Protein AF-A0A380WKX7-F1 (afdb_monomer_lite)

Foldseek 3Di:
DVVVVVVVQVVVCVVPNVLLDDDQDFDDPPPDDDDPPNPVCCVVPVVVRVVVSCVVCVVVVCSNPVDPDPDDPDPPDDDPDDD

Secondary structure (DSSP, 8-state):
-HHHHHHHHHHHHHHH-GGG-----PPP--SSPPPTT-HHHHHHHHHHHHHHHHHHTHHHHHHHS-SPPPP------------

pLDDT: m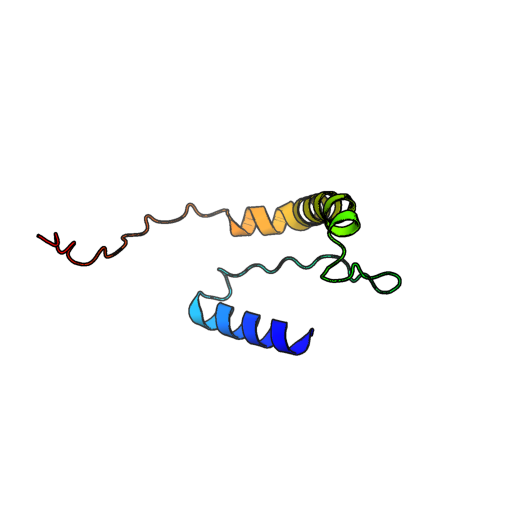ean 85.49, std 9.98, range [55.5, 96.44]

Radius of gyration: 18.83 Å; chains: 1; bounding box: 51×38×38 Å

Sequence (83 aa):
MRLQSQNALGQAGLLIGRDRLLRLDGPAMKDNPIELDDFARAFSQLPATAEKIVTDSEESLAAFFHTPRPAYEGYCGPRVKFP

Structure (mmCIF, N/CA/C/O backbone):
data_AF-A0A380WKX7-F1
#
_entry.id   AF-A0A380WKX7-F1
#
loop_
_atom_site.group_PDB
_atom_site.id
_atom_site.type_symbol
_atom_site.label_atom_id
_atom_site.label_alt_id
_atom_site.label_comp_id
_atom_site.label_asym_id
_atom_site.label_entity_id
_atom_site.label_seq_id
_atom_site.pdbx_PDB_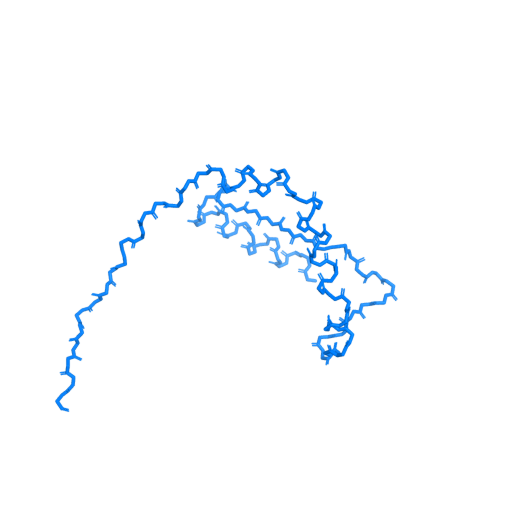ins_code
_atom_site.Cartn_x
_atom_site.Cartn_y
_atom_site.Cartn_z
_atom_site.occupancy
_atom_site.B_iso_or_equiv
_atom_site.auth_seq_id
_atom_site.auth_comp_id
_atom_site.auth_asym_id
_atom_site.auth_atom_id
_atom_site.pdbx_PDB_model_num
ATOM 1 N N . MET A 1 1 ? -1.276 10.716 -12.603 1.00 57.53 1 MET A N 1
ATOM 2 C CA . MET A 1 1 ? -2.282 10.108 -11.694 1.00 57.53 1 MET A CA 1
ATOM 3 C C . MET A 1 1 ? -2.175 10.496 -10.203 1.00 57.53 1 MET A C 1
ATOM 5 O O . MET A 1 1 ? -2.942 9.984 -9.396 1.00 57.53 1 MET A O 1
ATOM 9 N N . ARG A 1 2 ? -1.306 11.437 -9.789 1.00 57.06 2 ARG A N 1
ATOM 10 C CA . ARG A 1 2 ? -1.098 11.749 -8.356 1.00 57.06 2 ARG A CA 1
ATOM 11 C C . ARG A 1 2 ? -2.315 12.415 -7.685 1.00 57.06 2 ARG A C 1
ATOM 13 O O . ARG A 1 2 ? -2.729 11.973 -6.618 1.00 57.06 2 ARG A O 1
ATOM 20 N N . LEU A 1 3 ? -2.935 13.392 -8.353 1.00 55.50 3 LEU A N 1
ATOM 21 C CA . LEU A 1 3 ? -4.059 14.186 -7.823 1.00 55.50 3 LEU A CA 1
ATOM 22 C C . LEU A 1 3 ? -5.356 13.378 -7.626 1.00 55.50 3 LEU A C 1
ATOM 24 O O . LEU A 1 3 ? -6.032 13.532 -6.615 1.00 55.50 3 LEU A O 1
ATOM 28 N N . GLN A 1 4 ? -5.683 12.461 -8.542 1.00 61.06 4 GLN A N 1
ATOM 29 C CA . GLN A 1 4 ? -6.869 11.601 -8.404 1.00 61.06 4 GLN A CA 1
ATOM 30 C C . GLN A 1 4 ? -6.730 10.629 -7.224 1.00 61.06 4 GLN A C 1
ATOM 32 O O . GLN A 1 4 ? -7.672 10.459 -6.454 1.00 61.06 4 GLN A O 1
ATOM 37 N N . SER A 1 5 ? -5.533 10.066 -7.019 1.00 61.75 5 SER A N 1
ATOM 38 C CA . SER A 1 5 ? -5.266 9.189 -5.872 1.00 61.75 5 SER A CA 1
ATOM 39 C C . SER A 1 5 ? -5.366 9.922 -4.529 1.00 61.75 5 SER A C 1
ATOM 41 O O . SER A 1 5 ? -5.739 9.323 -3.526 1.00 61.75 5 SER A O 1
ATOM 43 N N . GLN A 1 6 ? -5.047 11.220 -4.498 1.00 67.94 6 GLN A N 1
ATOM 44 C CA . GLN A 1 6 ? -5.148 12.042 -3.290 1.00 67.94 6 GLN A CA 1
ATOM 45 C C . GLN A 1 6 ? -6.605 12.351 -2.939 1.00 67.94 6 GLN A C 1
ATOM 47 O O . GLN A 1 6 ? -6.964 12.305 -1.765 1.00 67.94 6 GLN A O 1
ATOM 52 N N . ASN A 1 7 ? -7.454 12.576 -3.946 1.00 76.94 7 ASN A N 1
ATOM 53 C CA . ASN A 1 7 ? -8.890 12.758 -3.737 1.00 76.94 7 ASN A CA 1
ATOM 54 C C . ASN A 1 7 ? -9.553 11.488 -3.191 1.00 76.94 7 ASN A C 1
ATOM 56 O O . ASN A 1 7 ? -10.302 11.557 -2.220 1.00 76.94 7 ASN A O 1
ATOM 60 N N . ALA A 1 8 ? -9.223 10.323 -3.757 1.00 81.88 8 ALA A N 1
ATOM 61 C CA . ALA A 1 8 ? -9.724 9.040 -3.261 1.00 81.88 8 ALA A CA 1
ATOM 62 C C . ALA A 1 8 ? -9.273 8.767 -1.815 1.00 81.88 8 ALA A C 1
ATOM 64 O O . ALA A 1 8 ? -10.064 8.313 -0.993 1.00 81.88 8 ALA A O 1
ATOM 65 N N . LEU A 1 9 ? -8.024 9.107 -1.479 1.00 85.12 9 LEU A N 1
ATOM 66 C CA . LEU A 1 9 ? -7.501 8.952 -0.123 1.00 85.12 9 LEU A CA 1
ATOM 67 C C . LEU A 1 9 ? -8.221 9.849 0.889 1.00 85.12 9 LEU A C 1
ATOM 69 O O . LEU A 1 9 ? -8.561 9.401 1.982 1.00 85.12 9 LEU A O 1
ATOM 73 N N . GLY A 1 10 ? -8.459 11.110 0.517 1.00 83.31 10 GLY A N 1
ATOM 74 C CA . GLY A 1 10 ? -9.203 12.057 1.343 1.00 83.31 10 GLY A CA 1
ATOM 75 C C . GLY A 1 10 ? -10.637 11.588 1.586 1.00 83.31 10 GLY A C 1
ATOM 76 O O . GLY A 1 10 ? -11.097 11.587 2.724 1.00 83.31 10 GLY A O 1
ATOM 77 N N . GLN A 1 11 ? -11.312 11.108 0.538 1.00 88.44 11 GLN A N 1
ATOM 78 C CA . GLN A 1 11 ? -12.665 10.556 0.643 1.00 88.44 11 GLN A CA 1
ATOM 79 C C . GLN A 1 11 ? -12.709 9.307 1.525 1.00 88.44 11 GLN A C 1
ATOM 81 O O . GLN A 1 11 ? -13.563 9.213 2.404 1.00 88.44 11 GLN A O 1
ATOM 86 N N . ALA A 1 12 ? -11.765 8.379 1.352 1.00 86.69 12 ALA A N 1
ATOM 87 C CA . ALA A 1 12 ? -11.661 7.205 2.210 1.00 86.69 12 ALA A CA 1
ATOM 88 C C . ALA A 1 12 ? -11.464 7.610 3.677 1.00 86.69 12 ALA A C 1
ATOM 90 O O . ALA A 1 12 ? -12.181 7.118 4.542 1.00 86.69 12 ALA A O 1
ATOM 91 N N . GLY A 1 13 ? -10.573 8.570 3.951 1.00 88.31 13 GLY A N 1
ATOM 92 C CA . GLY A 1 13 ? -10.327 9.076 5.302 1.00 88.31 13 GLY A CA 1
ATOM 93 C C . GLY A 1 13 ? -11.555 9.712 5.961 1.00 88.31 13 GLY A C 1
ATOM 94 O O . GLY A 1 13 ? -11.730 9.557 7.166 1.00 88.31 13 GLY A O 1
ATOM 95 N N . LEU A 1 14 ? -12.429 10.375 5.195 1.00 90.88 14 LEU A N 1
ATOM 96 C CA . LEU A 1 14 ? -13.700 10.901 5.712 1.00 90.88 14 LEU A CA 1
ATOM 97 C C . LEU A 1 14 ? -14.699 9.790 6.060 1.00 90.88 14 LEU A C 1
ATOM 99 O O . LEU A 1 14 ? -15.439 9.923 7.029 1.00 90.88 14 LEU A O 1
ATOM 103 N N . LEU A 1 15 ? -14.725 8.706 5.280 1.00 90.00 15 LEU A N 1
ATOM 104 C CA . LEU A 1 15 ? -15.668 7.602 5.473 1.00 90.00 15 LEU A CA 1
ATOM 105 C C . LEU A 1 15 ? -15.276 6.679 6.629 1.00 90.00 15 LEU A C 1
ATOM 107 O O . LEU A 1 15 ? -16.149 6.222 7.363 1.00 90.00 15 LEU A O 1
ATOM 111 N N . ILE A 1 16 ? -13.983 6.376 6.775 1.00 86.56 16 ILE A N 1
ATOM 112 C CA . ILE A 1 16 ? -13.503 5.375 7.744 1.00 86.56 16 ILE A CA 1
ATOM 113 C C . ILE A 1 16 ? -12.776 5.981 8.948 1.00 86.56 16 ILE A C 1
ATOM 115 O O . ILE A 1 16 ? -12.502 5.258 9.899 1.00 86.56 16 ILE A O 1
ATOM 119 N N . GLY A 1 17 ? -12.484 7.283 8.928 1.00 87.25 17 GLY A N 1
ATOM 120 C CA . GLY A 1 17 ? -11.621 7.947 9.905 1.00 87.25 17 GLY A CA 1
ATOM 121 C C . GLY A 1 17 ? -10.163 7.990 9.441 1.00 87.25 17 GLY A C 1
ATOM 122 O O . GLY A 1 17 ? -9.628 7.026 8.888 1.00 87.25 17 GLY A O 1
ATOM 123 N N . ARG A 1 18 ? -9.498 9.135 9.643 1.00 87.75 18 ARG A N 1
ATOM 124 C CA . ARG A 1 18 ? -8.114 9.361 9.184 1.00 87.75 18 ARG A CA 1
ATOM 125 C C . ARG A 1 18 ? -7.098 8.482 9.915 1.00 87.75 18 ARG A C 1
ATOM 127 O O . ARG A 1 18 ? -6.097 8.101 9.310 1.00 87.75 18 ARG A O 1
ATOM 134 N N . ASP A 1 19 ? -7.375 8.189 11.178 1.00 86.88 19 ASP A N 1
ATOM 135 C CA . ASP A 1 19 ? -6.657 7.283 12.077 1.00 86.88 19 ASP A CA 1
ATOM 136 C C . ASP A 1 19 ? -6.717 5.823 11.610 1.00 86.88 19 ASP A C 1
ATOM 138 O O . ASP A 1 19 ? -5.797 5.052 11.863 1.00 86.88 19 ASP A O 1
ATOM 142 N N . ARG A 1 20 ? -7.759 5.456 10.857 1.00 86.06 20 ARG A N 1
ATOM 143 C CA . ARG A 1 20 ? -7.951 4.109 10.297 1.00 86.06 20 ARG A CA 1
ATOM 144 C C . ARG A 1 20 ? -7.446 3.969 8.867 1.00 86.06 20 ARG A C 1
ATOM 146 O O . ARG A 1 20 ? -7.779 3.005 8.181 1.00 86.06 20 ARG A O 1
ATOM 153 N N . LEU A 1 21 ? -6.644 4.928 8.408 1.00 90.00 21 LEU A N 1
ATOM 154 C CA . LEU A 1 21 ? -6.107 4.952 7.059 1.00 90.00 21 LEU A CA 1
ATOM 155 C C . LEU A 1 21 ? -4.589 5.144 7.080 1.00 90.00 21 LEU A C 1
ATOM 157 O O . LEU A 1 21 ? -4.080 6.201 7.457 1.00 90.00 21 LEU A O 1
ATOM 161 N N . LEU A 1 22 ? -3.868 4.147 6.573 1.00 91.19 22 LEU A N 1
ATOM 162 C CA . LEU A 1 22 ? -2.437 4.218 6.293 1.00 91.19 22 LEU A CA 1
ATOM 163 C C . LEU A 1 22 ? -2.213 4.019 4.791 1.00 91.19 22 LEU A C 1
ATOM 165 O O . LEU A 1 22 ? -2.764 3.098 4.192 1.00 91.19 22 LEU A O 1
ATOM 169 N N . ARG A 1 23 ? -1.419 4.900 4.176 1.00 89.50 23 ARG A N 1
ATOM 170 C CA . ARG A 1 23 ? -1.035 4.803 2.764 1.00 89.50 23 ARG A CA 1
ATOM 171 C C . ARG A 1 23 ? 0.441 4.471 2.678 1.00 89.50 23 ARG A C 1
ATOM 173 O O . ARG A 1 23 ? 1.256 5.240 3.176 1.00 89.50 23 ARG A O 1
ATOM 180 N N . LEU A 1 24 ? 0.750 3.373 2.002 1.00 90.50 24 LEU A N 1
ATOM 181 C CA . LEU A 1 24 ? 2.110 2.984 1.664 1.00 90.50 24 LEU A CA 1
ATOM 182 C C . LEU A 1 24 ? 2.287 3.154 0.157 1.00 90.50 24 LEU A C 1
ATOM 184 O O . LEU A 1 24 ? 1.591 2.508 -0.625 1.00 90.50 24 LEU A O 1
ATOM 188 N N . ASP A 1 25 ? 3.179 4.055 -0.243 1.00 86.25 25 ASP A N 1
ATOM 189 C CA . ASP A 1 25 ? 3.555 4.245 -1.641 1.00 86.25 25 ASP A CA 1
ATOM 190 C C . ASP A 1 25 ? 4.987 3.755 -1.845 1.00 86.25 25 ASP A C 1
ATOM 192 O O . ASP A 1 25 ? 5.876 4.051 -1.046 1.00 86.25 25 ASP A O 1
ATOM 196 N N . GLY A 1 26 ? 5.217 3.042 -2.945 1.00 81.62 26 GLY A N 1
ATOM 197 C CA . GLY A 1 26 ? 6.565 2.683 -3.365 1.00 81.62 26 GLY A CA 1
ATOM 198 C C . GLY A 1 26 ? 7.351 3.864 -3.941 1.00 81.62 26 GLY A C 1
ATOM 199 O O . GLY A 1 26 ? 6.773 4.903 -4.290 1.00 81.62 26 GLY A O 1
ATOM 200 N N . PRO A 1 27 ? 8.678 3.712 -4.086 1.00 81.62 27 PRO A N 1
ATOM 201 C CA . PRO A 1 27 ? 9.511 4.715 -4.733 1.00 81.62 27 PRO A CA 1
ATOM 202 C C . PRO A 1 27 ? 9.038 4.964 -6.170 1.00 81.62 27 PRO A C 1
ATOM 204 O O . PRO A 1 27 ? 8.684 4.043 -6.906 1.00 81.62 27 PRO A O 1
ATOM 207 N N . ALA A 1 28 ? 9.046 6.230 -6.589 1.00 78.88 28 ALA A N 1
ATOM 208 C CA . ALA A 1 28 ? 8.668 6.587 -7.950 1.00 78.88 28 ALA A CA 1
ATOM 209 C C . ALA A 1 28 ? 9.706 6.056 -8.956 1.00 78.88 28 ALA A C 1
ATOM 211 O O . ALA A 1 28 ? 10.865 6.470 -8.927 1.00 78.88 28 ALA A O 1
ATOM 212 N N . MET A 1 29 ? 9.277 5.197 -9.883 1.00 81.31 29 MET A N 1
ATOM 213 C CA . MET A 1 29 ? 10.097 4.722 -11.004 1.00 81.31 29 MET A CA 1
ATOM 214 C C . MET A 1 29 ? 10.136 5.789 -12.104 1.00 81.31 29 MET A C 1
ATOM 216 O O . MET A 1 29 ? 9.305 5.789 -13.008 1.00 81.31 29 MET A O 1
ATOM 220 N N . LYS A 1 30 ? 11.057 6.753 -11.983 1.00 78.19 30 LYS A N 1
ATOM 221 C CA . LYS A 1 30 ? 11.142 7.900 -12.904 1.00 78.19 30 LYS A CA 1
ATOM 222 C C . LYS A 1 30 ? 11.772 7.560 -14.255 1.00 78.19 30 LYS A C 1
ATOM 224 O O . LYS A 1 30 ? 11.309 8.078 -15.263 1.00 78.19 30 LYS A O 1
ATOM 229 N N . ASP A 1 31 ? 12.780 6.691 -14.267 1.00 80.75 31 ASP A N 1
ATOM 230 C CA . ASP A 1 31 ? 13.627 6.495 -15.454 1.00 80.75 31 ASP A CA 1
ATOM 231 C C . ASP A 1 31 ? 13.268 5.243 -16.267 1.00 80.75 31 ASP A C 1
ATOM 233 O O . ASP A 1 31 ? 13.605 5.146 -17.443 1.00 80.75 31 ASP A O 1
ATOM 237 N N . ASN A 1 32 ? 12.585 4.273 -15.655 1.00 84.81 32 ASN A N 1
ATOM 238 C CA . ASN A 1 32 ? 12.192 3.026 -16.311 1.00 84.81 32 ASN A CA 1
ATOM 239 C C . ASN A 1 32 ? 10.942 2.432 -15.636 1.00 84.81 32 ASN A C 1
ATOM 241 O O . ASN A 1 32 ? 11.068 1.488 -14.843 1.00 84.81 32 ASN A O 1
ATOM 245 N N . PRO A 1 33 ? 9.751 3.009 -15.879 1.00 89.06 33 PRO A N 1
ATOM 246 C CA . PRO A 1 33 ? 8.514 2.474 -15.334 1.00 89.06 33 PRO A CA 1
ATOM 247 C C . PRO A 1 33 ? 8.281 1.043 -15.832 1.00 89.06 33 PRO A C 1
ATOM 249 O O . PRO A 1 33 ? 8.710 0.651 -16.918 1.00 89.06 33 PRO A O 1
ATOM 252 N N . ILE A 1 34 ? 7.624 0.241 -15.000 1.00 90.50 34 ILE A N 1
ATOM 253 C CA . ILE A 1 34 ? 7.065 -1.035 -15.437 1.00 90.50 34 ILE A CA 1
ATOM 254 C C . ILE A 1 34 ? 5.728 -0.707 -16.100 1.00 90.50 34 ILE A C 1
ATOM 256 O O . ILE A 1 34 ? 4.860 -0.104 -15.463 1.00 90.50 34 ILE A O 1
ATOM 260 N N . GLU A 1 35 ? 5.589 -1.065 -17.374 1.00 91.88 35 GLU A N 1
ATOM 261 C CA . GLU A 1 35 ? 4.328 -0.922 -18.100 1.00 91.88 35 GLU A CA 1
ATOM 262 C C . GLU A 1 35 ? 3.249 -1.828 -17.491 1.00 91.88 35 GLU A C 1
ATOM 264 O O . GLU A 1 35 ? 3.547 -2.859 -16.886 1.00 91.88 35 GLU A O 1
ATOM 269 N N . LEU A 1 36 ? 1.979 -1.438 -17.625 1.00 89.69 36 LEU A N 1
ATOM 270 C CA . LEU A 1 36 ? 0.866 -2.134 -16.962 1.00 89.69 36 LEU A CA 1
ATOM 271 C C . LEU A 1 36 ? 0.669 -3.579 -17.444 1.00 89.69 36 LEU A C 1
ATOM 273 O O . LEU A 1 36 ? 0.090 -4.391 -16.725 1.00 89.69 36 LEU A O 1
ATOM 277 N N . ASP A 1 37 ? 1.130 -3.888 -18.649 1.00 94.88 37 ASP A N 1
ATOM 278 C CA . ASP A 1 37 ? 1.045 -5.190 -19.302 1.00 94.88 37 ASP A CA 1
ATOM 279 C C . ASP A 1 37 ? 2.339 -6.016 -19.200 1.00 94.88 37 ASP A C 1
ATOM 281 O O . ASP A 1 37 ? 2.326 -7.210 -19.514 1.00 94.88 37 ASP A O 1
ATOM 285 N N . ASP A 1 38 ? 3.441 -5.443 -18.701 1.00 95.00 38 ASP A N 1
ATOM 286 C CA . ASP A 1 38 ? 4.711 -6.157 -18.533 1.00 95.00 38 ASP A CA 1
ATOM 287 C C . ASP A 1 38 ? 4.708 -7.022 -17.264 1.00 95.00 38 ASP A C 1
ATOM 289 O O . ASP A 1 38 ? 5.324 -6.728 -16.231 1.00 95.00 38 ASP A O 1
ATOM 293 N N . PHE A 1 39 ? 3.991 -8.140 -17.360 1.00 95.50 39 PHE A N 1
ATOM 294 C CA . PHE A 1 39 ? 3.876 -9.115 -16.285 1.00 95.50 39 PHE A CA 1
ATOM 295 C C . PHE A 1 39 ? 5.236 -9.684 -15.860 1.00 95.50 39 PHE A C 1
ATOM 297 O O . PHE A 1 39 ? 5.479 -9.864 -14.669 1.00 95.50 39 PHE A O 1
ATOM 304 N N . ALA A 1 40 ? 6.134 -9.966 -16.807 1.00 96.44 40 ALA A N 1
ATOM 305 C CA . ALA A 1 40 ? 7.409 -10.613 -16.509 1.00 96.44 40 ALA A CA 1
ATOM 306 C C . ALA A 1 40 ? 8.300 -9.723 -15.627 1.00 96.44 40 ALA A C 1
ATOM 308 O O . ALA A 1 40 ? 8.888 -10.188 -14.640 1.00 96.44 40 ALA A O 1
ATOM 309 N N . ARG A 1 41 ? 8.364 -8.421 -15.931 1.00 94.44 41 ARG A N 1
ATOM 310 C CA . ARG A 1 41 ? 9.076 -7.455 -15.086 1.00 94.44 41 ARG A CA 1
ATOM 311 C C . ARG A 1 41 ? 8.357 -7.206 -13.771 1.00 94.44 41 ARG A C 1
ATOM 313 O O . ARG A 1 41 ? 9.011 -7.190 -12.730 1.00 94.44 41 ARG A O 1
ATOM 320 N N . ALA A 1 42 ? 7.035 -7.051 -13.796 1.00 94.62 42 ALA A N 1
ATOM 321 C CA . ALA A 1 42 ? 6.249 -6.849 -12.584 1.00 94.62 42 ALA A CA 1
ATOM 322 C C . ALA A 1 42 ? 6.464 -7.994 -11.583 1.00 94.62 42 ALA A C 1
ATOM 324 O O . ALA A 1 42 ? 6.796 -7.755 -10.422 1.00 94.62 42 ALA A O 1
ATOM 325 N N . PHE A 1 43 ? 6.359 -9.236 -12.056 1.00 95.81 43 PHE A N 1
ATOM 326 C CA . PHE A 1 43 ? 6.517 -10.437 -11.244 1.00 95.81 43 PHE A CA 1
ATOM 327 C C . PHE A 1 43 ? 7.925 -10.572 -10.656 1.00 95.81 43 PHE A C 1
ATOM 329 O O . PHE A 1 43 ? 8.074 -10.985 -9.510 1.00 95.81 43 PHE A O 1
ATOM 336 N N . SER A 1 44 ? 8.962 -10.195 -11.408 1.00 96.00 44 SER A N 1
ATOM 337 C CA . SER A 1 44 ? 10.349 -10.304 -10.940 1.00 96.00 44 SER A CA 1
ATOM 338 C C . SER A 1 44 ? 10.793 -9.165 -10.013 1.00 96.00 44 SER A C 1
ATOM 340 O O . SER A 1 44 ? 11.646 -9.390 -9.157 1.00 96.00 44 SER A O 1
ATOM 342 N N . GLN A 1 45 ? 10.246 -7.951 -10.154 1.00 92.94 45 GLN A N 1
ATOM 343 C CA . GLN A 1 45 ? 10.770 -6.752 -9.473 1.00 92.94 45 GLN A CA 1
ATOM 344 C C . GLN A 1 45 ? 9.873 -6.218 -8.346 1.00 92.94 45 GLN A C 1
ATOM 346 O O . GLN A 1 45 ? 10.378 -5.690 -7.348 1.00 92.94 45 GLN A O 1
ATOM 351 N N . LEU A 1 46 ? 8.547 -6.322 -8.479 1.00 92.81 46 LEU A N 1
ATOM 352 C CA . LEU A 1 46 ? 7.621 -5.735 -7.506 1.00 92.81 46 LEU A CA 1
ATOM 353 C C . LEU A 1 46 ? 7.613 -6.442 -6.143 1.00 92.81 46 LEU A C 1
ATOM 355 O O . LEU A 1 46 ? 7.549 -5.716 -5.152 1.00 92.81 46 LEU A O 1
ATOM 359 N N . PRO A 1 47 ? 7.727 -7.783 -6.029 1.00 95.12 47 PRO A N 1
ATOM 360 C CA . PRO A 1 47 ? 7.719 -8.447 -4.722 1.00 95.12 47 PRO A CA 1
ATOM 361 C C . PRO A 1 47 ? 8.829 -7.951 -3.791 1.00 95.12 47 PRO A C 1
ATOM 363 O O . PRO A 1 47 ? 8.553 -7.519 -2.676 1.00 95.12 47 PRO A O 1
ATOM 366 N N . ALA A 1 48 ? 10.067 -7.883 -4.290 1.00 93.62 48 ALA A N 1
ATOM 367 C CA . ALA A 1 48 ? 11.201 -7.368 -3.523 1.00 93.62 48 ALA A CA 1
ATOM 368 C C . ALA A 1 48 ? 11.019 -5.890 -3.132 1.00 93.62 48 ALA A C 1
ATOM 370 O O . ALA A 1 48 ? 11.471 -5.444 -2.080 1.00 93.62 48 ALA A O 1
ATOM 371 N N . THR A 1 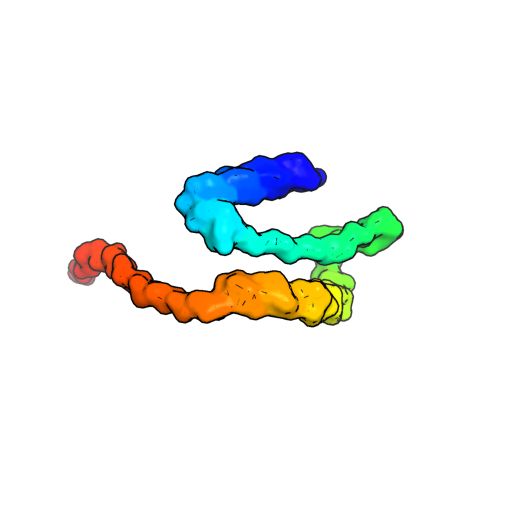49 ? 10.346 -5.110 -3.981 1.00 92.06 49 THR A N 1
ATOM 372 C CA . THR A 1 49 ? 10.023 -3.711 -3.679 1.00 92.06 49 THR A CA 1
ATOM 373 C C . THR A 1 49 ? 8.951 -3.614 -2.592 1.00 92.06 49 THR A C 1
ATOM 375 O O . THR A 1 49 ? 9.072 -2.789 -1.691 1.00 92.06 49 THR A O 1
ATOM 378 N N . ALA A 1 50 ? 7.933 -4.474 -2.633 1.00 92.31 50 ALA A N 1
ATOM 379 C CA . ALA A 1 50 ? 6.886 -4.544 -1.619 1.00 92.31 50 ALA A CA 1
ATOM 380 C C . ALA A 1 50 ? 7.447 -4.930 -0.241 1.00 92.31 50 ALA A C 1
ATOM 382 O O . ALA A 1 50 ? 7.115 -4.284 0.749 1.00 92.31 50 ALA A O 1
ATOM 383 N N . GLU A 1 51 ? 8.348 -5.914 -0.180 1.00 94.88 51 GLU A N 1
ATOM 384 C CA . GLU A 1 51 ? 9.034 -6.308 1.060 1.00 94.88 51 GLU A CA 1
ATOM 385 C C . GLU A 1 51 ? 9.827 -5.152 1.678 1.00 94.88 51 GLU A C 1
ATOM 387 O O . GLU A 1 51 ? 9.754 -4.925 2.888 1.00 94.88 51 GLU A O 1
ATOM 392 N N . LYS A 1 52 ? 10.534 -4.375 0.847 1.00 93.94 52 LYS A N 1
ATOM 393 C CA . LYS A 1 52 ? 11.236 -3.170 1.306 1.00 93.94 52 LYS A CA 1
ATOM 394 C C . LYS A 1 52 ? 10.274 -2.134 1.867 1.00 93.94 52 LYS A C 1
ATOM 396 O O . LYS A 1 52 ? 10.508 -1.643 2.958 1.00 93.94 52 LYS A O 1
ATOM 401 N N . ILE A 1 53 ? 9.167 -1.855 1.178 1.00 94.56 53 ILE A N 1
ATOM 402 C CA . ILE A 1 53 ? 8.163 -0.889 1.654 1.00 94.56 53 ILE A CA 1
ATOM 403 C C . ILE A 1 53 ? 7.598 -1.306 3.016 1.00 94.56 53 ILE A C 1
ATOM 405 O O . ILE A 1 53 ? 7.413 -0.456 3.885 1.00 94.56 53 ILE A O 1
ATOM 409 N N . VAL A 1 54 ? 7.324 -2.599 3.211 1.00 94.31 54 VAL A N 1
ATOM 410 C CA . VAL A 1 54 ? 6.837 -3.126 4.495 1.00 94.31 54 VAL A CA 1
ATOM 411 C C . VAL A 1 54 ? 7.894 -2.962 5.581 1.00 94.31 54 VAL A C 1
ATOM 413 O O . VAL A 1 54 ? 7.576 -2.436 6.643 1.00 94.31 54 VAL A O 1
ATOM 416 N N . THR A 1 55 ? 9.136 -3.355 5.294 1.00 95.00 55 THR A N 1
ATOM 417 C CA . THR A 1 55 ? 10.270 -3.211 6.221 1.00 95.00 55 THR A CA 1
ATOM 418 C C . THR A 1 55 ? 10.480 -1.747 6.617 1.00 95.00 55 THR A C 1
ATOM 420 O O . THR A 1 55 ? 10.525 -1.421 7.797 1.00 95.00 55 THR A O 1
ATOM 423 N N . ASP A 1 56 ? 10.513 -0.840 5.642 1.00 94.38 56 ASP A N 1
ATOM 424 C CA . ASP A 1 56 ? 10.718 0.595 5.867 1.00 94.38 56 ASP A CA 1
ATOM 425 C C . ASP A 1 56 ? 9.551 1.244 6.634 1.00 94.38 56 ASP A C 1
ATOM 427 O O . ASP A 1 56 ? 9.709 2.302 7.242 1.00 94.38 56 ASP A O 1
ATOM 431 N N . SER A 1 57 ? 8.368 0.621 6.612 1.00 94.19 57 SER A N 1
ATOM 432 C CA . SER A 1 57 ? 7.146 1.129 7.249 1.00 94.19 57 SER A CA 1
ATOM 433 C C . SER A 1 57 ? 6.768 0.373 8.525 1.00 94.19 57 SER A C 1
ATOM 435 O O . SER A 1 57 ? 5.651 0.554 9.017 1.00 94.19 57 SER A O 1
ATOM 437 N N . GLU A 1 58 ? 7.657 -0.468 9.062 1.00 93.31 58 GLU A N 1
ATOM 438 C CA . GLU A 1 58 ? 7.360 -1.382 10.172 1.00 93.31 58 GLU A CA 1
ATOM 439 C C . GLU A 1 58 ? 6.802 -0.650 11.400 1.00 93.31 58 GLU A C 1
ATOM 441 O O . GLU A 1 58 ? 5.774 -1.051 11.940 1.00 93.31 58 GLU A O 1
ATOM 446 N N . GLU A 1 59 ? 7.399 0.479 11.789 1.00 93.69 59 GLU A N 1
ATOM 447 C CA . GLU A 1 59 ? 6.933 1.289 12.923 1.00 93.69 59 GLU A CA 1
ATOM 448 C C . GLU A 1 59 ? 5.502 1.811 12.710 1.00 93.69 59 GLU A C 1
ATOM 450 O O . GLU A 1 59 ? 4.642 1.701 13.588 1.00 93.69 59 GLU A O 1
ATOM 455 N N . SER A 1 60 ? 5.215 2.332 11.513 1.00 91.75 60 SER A N 1
ATOM 456 C CA . SER A 1 60 ? 3.882 2.837 11.164 1.00 91.75 60 SER A CA 1
ATOM 457 C C . SER A 1 60 ? 2.849 1.713 11.103 1.00 91.75 60 SER A C 1
ATOM 459 O O . SER A 1 60 ? 1.710 1.899 11.524 1.00 91.75 60 SER A O 1
ATOM 461 N N . LEU A 1 61 ? 3.238 0.539 10.601 1.00 93.50 61 LEU A N 1
ATOM 462 C CA . LEU A 1 61 ? 2.390 -0.650 10.548 1.00 93.50 61 LEU A CA 1
ATOM 463 C C . LEU A 1 61 ? 2.106 -1.201 11.946 1.00 93.50 61 LEU A C 1
ATOM 465 O O . LEU A 1 61 ? 0.958 -1.525 12.245 1.00 93.50 61 LEU A O 1
ATOM 469 N N . ALA A 1 62 ? 3.111 -1.253 12.818 1.00 92.69 62 ALA A N 1
ATOM 470 C CA . ALA A 1 62 ? 2.951 -1.664 14.207 1.00 92.69 62 ALA A CA 1
ATOM 471 C C . ALA A 1 62 ? 1.989 -0.725 14.947 1.00 92.69 62 ALA A C 1
ATOM 473 O O . ALA A 1 62 ? 1.042 -1.184 15.586 1.00 92.69 62 ALA A O 1
ATOM 474 N N . ALA A 1 63 ? 2.166 0.590 14.787 1.00 90.50 63 ALA A N 1
ATOM 475 C CA . ALA A 1 63 ? 1.242 1.582 15.323 1.00 90.50 63 ALA A CA 1
ATOM 476 C C . ALA A 1 63 ? -0.158 1.471 14.702 1.00 90.50 63 ALA A C 1
ATOM 478 O O . ALA A 1 63 ? -1.147 1.706 15.383 1.00 90.50 63 ALA A O 1
ATOM 479 N N . PHE A 1 64 ? -0.291 1.087 13.434 1.00 91.19 64 PHE A N 1
ATOM 480 C CA . PHE A 1 64 ? -1.597 0.934 12.792 1.00 91.19 64 PHE A CA 1
ATOM 481 C C . PHE A 1 64 ? -2.355 -0.309 13.282 1.00 91.19 64 PHE A C 1
ATOM 483 O O . PHE A 1 64 ? -3.554 -0.246 13.551 1.00 91.19 64 PHE A O 1
ATOM 490 N N . PHE A 1 65 ? -1.655 -1.430 13.458 1.00 90.44 65 PHE A N 1
ATOM 491 C CA . PHE A 1 65 ? -2.229 -2.713 13.876 1.00 90.44 65 PHE A CA 1
ATOM 492 C C . PHE A 1 65 ? -2.176 -2.963 15.393 1.00 90.44 65 PHE A C 1
ATOM 494 O O . PHE A 1 65 ? -2.467 -4.071 15.839 1.00 90.44 65 PHE A O 1
ATOM 501 N N . HIS A 1 66 ? -1.850 -1.945 16.198 1.00 88.94 66 HIS A N 1
ATOM 502 C CA . HIS A 1 66 ? -1.724 -2.076 17.656 1.00 88.94 66 HIS A CA 1
ATOM 503 C C . HIS A 1 66 ? -3.027 -2.487 18.361 1.00 88.94 66 HIS A C 1
ATOM 505 O O . HIS A 1 66 ? -2.989 -3.087 19.434 1.00 88.94 66 HIS A O 1
ATOM 511 N N . THR A 1 67 ? -4.185 -2.149 17.785 1.00 85.62 67 THR A N 1
ATOM 512 C CA . THR A 1 67 ? -5.495 -2.468 18.358 1.00 85.62 67 THR A CA 1
ATOM 513 C C . THR A 1 67 ?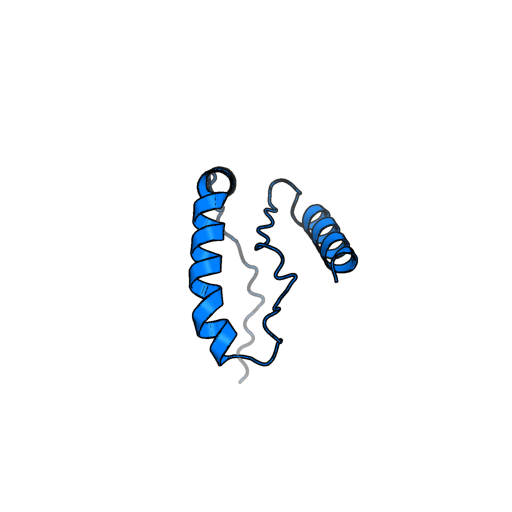 -6.082 -3.707 17.676 1.00 85.62 67 THR A C 1
ATOM 515 O O . THR A 1 67 ? -6.202 -3.720 16.446 1.00 85.62 67 THR A O 1
ATOM 518 N N . PRO A 1 68 ? -6.507 -4.739 18.432 1.00 84.44 68 PRO A N 1
ATOM 519 C CA . PRO A 1 68 ? -7.173 -5.894 17.847 1.00 84.44 68 PRO A CA 1
ATOM 520 C C . PRO A 1 68 ? -8.476 -5.472 17.162 1.00 84.44 68 PRO A C 1
ATOM 522 O O . PRO A 1 68 ? -9.266 -4.690 17.695 1.00 84.44 68 PRO A O 1
ATOM 525 N N . ARG A 1 69 ? -8.716 -6.013 15.966 1.00 80.69 69 ARG A N 1
ATOM 526 C CA . ARG A 1 69 ? -9.926 -5.718 15.196 1.00 80.69 69 ARG A CA 1
ATOM 527 C C . AR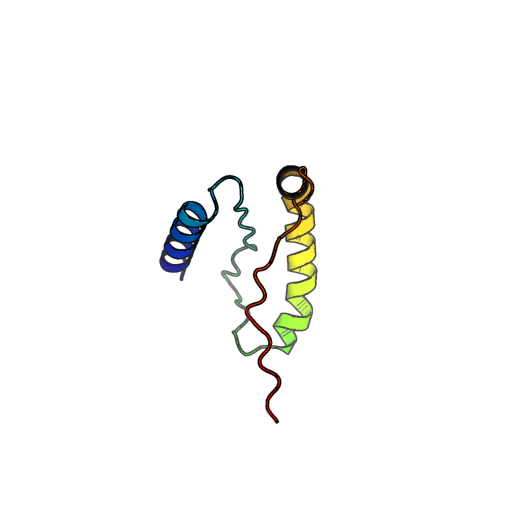G A 1 69 ? -11.170 -6.186 15.975 1.00 80.69 69 ARG A C 1
ATOM 529 O O . ARG A 1 69 ? -11.243 -7.371 16.305 1.00 80.69 69 ARG A O 1
ATOM 536 N N . PRO A 1 70 ? -12.171 -5.319 16.213 1.00 82.12 70 PRO A N 1
ATOM 537 C CA . PRO A 1 70 ? -13.431 -5.748 16.810 1.00 82.12 70 PRO A CA 1
ATOM 538 C C . PRO A 1 70 ? -14.161 -6.725 15.882 1.00 82.12 70 PRO A C 1
ATOM 540 O O . PRO A 1 70 ? -14.029 -6.653 14.655 1.00 82.12 70 PRO A O 1
ATOM 543 N N . ALA A 1 71 ? -14.944 -7.637 16.463 1.00 85.38 71 ALA A N 1
ATOM 544 C CA . ALA A 1 71 ? -15.752 -8.569 15.687 1.00 85.38 71 ALA A CA 1
ATOM 545 C C . ALA A 1 71 ? -16.671 -7.798 14.724 1.00 85.38 71 ALA A C 1
ATOM 547 O O . ALA A 1 71 ? -17.324 -6.827 15.106 1.00 85.38 71 ALA A O 1
ATOM 548 N N . TYR A 1 72 ? -16.691 -8.214 13.458 1.00 83.19 72 TYR A N 1
ATOM 549 C CA . TYR A 1 72 ? -17.605 -7.651 12.474 1.00 83.19 72 TYR A CA 1
ATOM 550 C C . TYR A 1 72 ? -18.914 -8.438 12.500 1.00 83.19 72 TYR A C 1
ATOM 552 O O . TYR A 1 72 ? -18.967 -9.574 12.028 1.00 83.19 72 TYR A O 1
ATOM 560 N N . GLU A 1 73 ? -19.967 -7.829 13.038 1.00 83.94 73 GLU A N 1
ATOM 561 C CA . GLU A 1 73 ? -21.322 -8.376 12.975 1.00 83.94 73 GLU A CA 1
ATOM 562 C C . GLU A 1 73 ? -21.924 -8.084 11.598 1.00 83.94 73 GLU A C 1
ATOM 564 O O . GLU A 1 73 ? -22.571 -7.065 11.359 1.00 83.94 73 GLU A O 1
ATOM 569 N N . GLY A 1 74 ? -21.647 -8.973 10.645 1.00 83.00 74 GLY A N 1
ATOM 570 C CA . GLY A 1 74 ? -22.232 -8.890 9.314 1.00 83.00 74 GLY A CA 1
ATOM 571 C C . GLY A 1 74 ? -23.734 -9.167 9.354 1.00 83.00 74 GLY A C 1
ATOM 572 O O . GLY A 1 74 ? -24.165 -10.222 9.817 1.00 83.00 74 GLY A O 1
ATOM 573 N N . TYR A 1 75 ? -24.539 -8.258 8.802 1.00 84.00 75 TYR A N 1
ATOM 574 C CA . TYR A 1 75 ? -25.939 -8.548 8.505 1.00 84.00 75 TYR A CA 1
ATOM 575 C C . TYR A 1 75 ? -26.015 -9.424 7.251 1.00 84.00 75 TYR A C 1
ATOM 577 O O . TYR A 1 75 ? -25.957 -8.942 6.118 1.00 84.00 75 TYR A O 1
ATOM 585 N N . CYS A 1 76 ? -26.130 -10.735 7.442 1.00 77.81 76 CYS A N 1
ATOM 586 C CA . CYS A 1 76 ? -26.532 -11.634 6.371 1.00 77.81 76 CYS A CA 1
ATOM 587 C C . CYS A 1 76 ? -28.058 -11.577 6.269 1.00 77.81 76 CYS A C 1
ATOM 589 O O . CYS A 1 76 ? -28.754 -12.136 7.115 1.00 77.81 76 CYS A O 1
ATOM 591 N N . GLY A 1 77 ? -28.575 -10.878 5.255 1.00 81.56 77 GLY A N 1
ATOM 592 C CA . GLY A 1 77 ? -30.011 -10.836 4.975 1.00 81.56 77 GLY A CA 1
ATOM 593 C C . GLY A 1 77 ? -30.627 -12.239 4.834 1.00 81.56 77 GLY A C 1
ATOM 594 O O . GLY A 1 77 ? -29.902 -13.231 4.690 1.00 81.56 77 GLY A O 1
ATOM 595 N N . PRO A 1 78 ? -31.965 -12.355 4.879 1.00 85.06 78 PRO A N 1
ATOM 596 C CA . PRO A 1 78 ? -32.646 -13.644 4.848 1.00 85.06 78 PRO A CA 1
ATOM 597 C C . PRO A 1 78 ? -32.199 -14.473 3.638 1.00 85.06 78 PRO A C 1
ATOM 599 O O . PRO A 1 78 ? -32.345 -14.061 2.487 1.00 85.06 78 PRO A O 1
ATOM 602 N N . ARG A 1 79 ? -31.645 -15.664 3.898 1.00 77.06 79 ARG A N 1
ATOM 603 C CA . ARG A 1 79 ? -31.305 -16.628 2.846 1.00 77.06 79 ARG A CA 1
ATOM 604 C C . ARG A 1 79 ? -32.606 -17.212 2.310 1.00 77.06 79 ARG A C 1
ATOM 606 O O . ARG A 1 79 ? -33.145 -18.152 2.889 1.00 77.06 79 ARG A O 1
ATOM 613 N N . VAL A 1 80 ? -33.116 -16.653 1.217 1.00 77.44 80 VAL A N 1
ATOM 614 C CA . VAL A 1 80 ? -34.232 -17.258 0.486 1.00 77.44 80 VAL A CA 1
ATOM 615 C C . VAL A 1 80 ? -33.723 -18.580 -0.090 1.00 77.44 80 VAL A C 1
ATOM 617 O O . VAL A 1 80 ? -32.845 -18.591 -0.953 1.00 77.44 80 VAL A O 1
ATOM 620 N N . LYS A 1 81 ? -34.218 -19.710 0.424 1.00 68.94 81 LYS A N 1
ATOM 621 C CA . LYS A 1 81 ? -34.058 -20.995 -0.263 1.00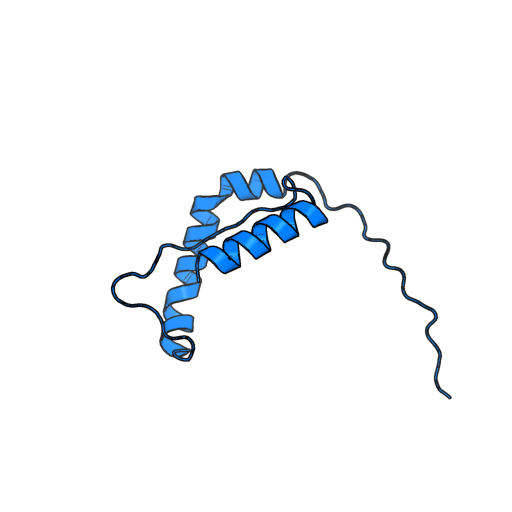 68.94 81 LYS A CA 1
ATOM 622 C C . LYS A 1 81 ? -34.955 -20.932 -1.496 1.00 68.94 81 LYS A C 1
ATOM 624 O O . LYS A 1 81 ? -36.173 -20.913 -1.351 1.00 68.94 81 LYS A O 1
ATOM 629 N N . PHE A 1 82 ? -34.355 -20.828 -2.678 1.00 56.66 82 PHE A N 1
ATOM 630 C CA . PHE A 1 82 ? -35.087 -21.053 -3.920 1.00 56.66 82 PHE A CA 1
ATOM 631 C C . PHE A 1 82 ? -35.523 -22.532 -3.972 1.00 56.66 82 PHE A C 1
ATOM 633 O O . PHE A 1 82 ? -34.717 -23.381 -3.573 1.00 56.66 82 PHE A O 1
ATOM 640 N N . PRO A 1 83 ? -36.783 -22.823 -4.354 1.00 67.38 83 PRO A N 1
ATOM 641 C CA . PRO A 1 83 ? -37.286 -24.186 -4.516 1.00 67.38 83 PRO A CA 1
ATOM 642 C C . PRO A 1 83 ? -36.617 -24.924 -5.680 1.00 67.38 83 PRO A C 1
ATOM 644 O O . PRO A 1 83 ? -36.183 -24.249 -6.642 1.00 67.38 83 PRO A O 1
#

Organism: Aminobacter aminovorans (NCBI:txid83263)